Protein AF-A0A174K1Z5-F1 (afdb_monomer_lite)

Radius of gyration: 16.65 Å; chains: 1; bounding box: 45×36×42 Å

Foldseek 3Di:
DQKAADPLLVCLQPVPPQAAEWEWALPADVDPVANFKTWTDWEWEQPPDPDPVRHPPTAIFIFITHPNWTFTFGPDDDDDPDCDPVNVVVVVSHVPHYYDYAQGKHWYWYDYPVVGDTMTGIWTWHNQADRPHRGRTTTHHDDPVRSVVSVVSSVVSVVD

Structure (mmCIF, N/CA/C/O backbone):
data_AF-A0A174K1Z5-F1
#
_entry.id   AF-A0A174K1Z5-F1
#
loop_
_atom_site.group_PDB
_atom_site.id
_atom_site.type_symbol
_atom_site.label_atom_id
_atom_site.label_alt_id
_atom_site.label_comp_id
_atom_site.label_asym_id
_atom_site.label_entity_id
_atom_site.label_seq_id
_atom_site.pdbx_PDB_ins_code
_atom_site.Cartn_x
_atom_site.Cartn_y
_atom_site.Cartn_z
_atom_site.occupancy
_atom_site.B_iso_or_equiv
_atom_site.auth_seq_id
_atom_site.auth_comp_id
_atom_site.auth_asym_id
_atom_site.auth_atom_id
_atom_site.pdbx_PDB_model_num
ATOM 1 N N . MET A 1 1 ? -14.491 9.357 9.346 1.00 68.62 1 MET A N 1
ATOM 2 C CA . MET A 1 1 ? -13.026 9.572 9.478 1.00 68.62 1 MET A CA 1
ATOM 3 C C . MET A 1 1 ? -12.315 8.245 9.263 1.00 68.62 1 MET A C 1
ATOM 5 O O . MET A 1 1 ? -12.583 7.301 10.000 1.00 68.62 1 MET A O 1
ATOM 9 N N . ASN A 1 2 ? -11.408 8.173 8.286 1.00 88.94 2 ASN A N 1
ATOM 10 C CA . ASN A 1 2 ? -10.804 6.913 7.821 1.00 88.94 2 ASN A CA 1
ATOM 11 C C . ASN A 1 2 ? -9.561 6.502 8.617 1.00 88.94 2 ASN A C 1
ATOM 13 O O . ASN A 1 2 ? -8.623 5.923 8.075 1.00 88.94 2 ASN A O 1
ATOM 17 N N . ILE A 1 3 ? -9.545 6.850 9.905 1.00 95.75 3 ILE A N 1
ATOM 18 C CA . ILE A 1 3 ? -8.391 6.713 10.790 1.00 95.75 3 ILE A CA 1
ATOM 19 C C . ILE A 1 3 ? -8.693 5.681 11.874 1.00 95.75 3 ILE A C 1
ATOM 21 O O . ILE A 1 3 ? -9.756 5.711 12.500 1.00 95.75 3 ILE A O 1
ATOM 25 N N . ILE A 1 4 ? -7.736 4.791 12.108 1.00 94.50 4 ILE A N 1
ATOM 26 C CA . ILE A 1 4 ? -7.726 3.814 13.194 1.00 94.50 4 ILE A CA 1
ATOM 27 C C . ILE A 1 4 ? -6.511 4.121 14.070 1.00 94.50 4 ILE A C 1
ATOM 29 O O . ILE A 1 4 ? -5.374 4.043 13.608 1.00 94.50 4 ILE A O 1
ATOM 33 N N . SER A 1 5 ? -6.748 4.501 15.323 1.00 95.25 5 SER A N 1
ATOM 34 C CA . SER A 1 5 ? -5.702 4.932 16.265 1.00 95.25 5 SER A CA 1
ATOM 35 C C . SER A 1 5 ? -5.661 4.111 17.556 1.00 95.25 5 SER A C 1
ATOM 37 O O . SER A 1 5 ? -4.671 4.165 18.286 1.00 95.25 5 SER A O 1
ATOM 39 N N . GLU A 1 6 ? -6.708 3.337 17.845 1.00 94.81 6 GLU A N 1
ATOM 40 C CA . GLU A 1 6 ? -6.759 2.475 19.023 1.00 94.81 6 GLU A CA 1
ATOM 41 C C . GLU A 1 6 ? -5.840 1.254 18.824 1.00 94.81 6 GLU A C 1
ATOM 43 O O . GLU A 1 6 ? -5.759 0.675 17.741 1.00 94.81 6 GLU A O 1
ATOM 48 N N . ARG A 1 7 ? -5.100 0.878 19.871 1.00 92.12 7 ARG A N 1
ATOM 49 C CA . ARG A 1 7 ? -4.041 -0.139 19.831 1.00 92.12 7 ARG A CA 1
ATOM 50 C C . ARG A 1 7 ? -4.535 -1.507 19.355 1.00 92.12 7 ARG A C 1
ATOM 52 O O . ARG A 1 7 ? -3.858 -2.129 18.535 1.00 92.12 7 ARG A O 1
ATOM 59 N N . GLN A 1 8 ? -5.639 -2.007 19.904 1.00 91.12 8 GLN A N 1
ATOM 60 C CA . GLN A 1 8 ? -6.199 -3.310 19.538 1.00 91.12 8 GLN A CA 1
ATOM 61 C C . GLN A 1 8 ? -6.726 -3.292 18.102 1.00 91.12 8 GLN A C 1
ATOM 63 O O . GLN A 1 8 ? -6.499 -4.244 17.360 1.00 91.12 8 GLN A O 1
ATOM 68 N N . GLU A 1 9 ? -7.355 -2.197 17.674 1.00 93.81 9 GLU A N 1
ATOM 69 C CA . GLU A 1 9 ? -7.824 -2.036 16.295 1.00 93.81 9 GLU A CA 1
ATOM 70 C C . GLU A 1 9 ? -6.672 -1.999 15.287 1.00 93.81 9 GLU A C 1
ATOM 72 O O . GLU A 1 9 ? -6.730 -2.671 14.257 1.00 93.81 9 GLU A O 1
ATOM 77 N N . ILE A 1 10 ? -5.597 -1.267 15.600 1.00 94.62 10 ILE A N 1
ATOM 78 C CA . ILE A 1 10 ? -4.375 -1.248 14.785 1.00 94.62 10 ILE A CA 1
ATOM 79 C C . ILE A 1 10 ? -3.823 -2.671 14.643 1.00 94.62 10 ILE A C 1
ATOM 81 O O . ILE A 1 10 ? -3.542 -3.115 13.530 1.00 94.62 10 ILE A O 1
ATOM 85 N N . ALA A 1 11 ? -3.709 -3.407 15.754 1.00 91.44 11 ALA A N 1
ATOM 86 C CA . ALA A 1 11 ? -3.239 -4.789 15.735 1.00 91.44 11 ALA A CA 1
ATOM 87 C C . ALA A 1 11 ? -4.163 -5.701 14.905 1.00 91.44 11 ALA A C 1
ATOM 89 O O . ALA A 1 11 ? -3.672 -6.530 14.137 1.00 91.44 11 ALA A O 1
ATOM 90 N N . ALA A 1 12 ? -5.484 -5.519 15.006 1.00 92.00 12 ALA A N 1
ATOM 91 C CA . ALA A 1 12 ? -6.474 -6.277 14.246 1.00 92.00 12 ALA A CA 1
ATOM 92 C C . ALA A 1 12 ? -6.379 -6.033 12.729 1.00 92.00 12 ALA A C 1
ATOM 94 O O . ALA A 1 12 ? -6.565 -6.951 11.931 1.00 92.00 12 ALA A O 1
ATOM 95 N N . VAL A 1 13 ? -6.066 -4.811 12.306 1.00 93.06 13 VAL A N 1
ATOM 96 C CA . VAL A 1 13 ? -5.889 -4.504 10.881 1.00 93.06 13 VAL A CA 1
ATOM 97 C C . VAL A 1 13 ? -4.541 -5.003 10.365 1.00 93.06 13 VAL A C 1
ATOM 99 O O . VAL A 1 13 ? -4.497 -5.603 9.292 1.00 93.06 13 VAL A O 1
ATOM 102 N N . MET A 1 14 ? -3.456 -4.799 11.117 1.00 91.38 14 MET A N 1
ATOM 103 C CA . MET A 1 14 ? -2.105 -5.119 10.646 1.00 91.38 14 MET A CA 1
ATOM 104 C C . MET A 1 14 ? -1.784 -6.618 10.651 1.00 91.38 14 MET A C 1
ATOM 106 O O . MET A 1 14 ? -1.138 -7.103 9.726 1.00 91.38 14 MET A O 1
ATOM 110 N N . ASN A 1 15 ? -2.215 -7.365 11.672 1.00 86.56 15 ASN A N 1
ATOM 111 C CA . ASN A 1 15 ? -1.684 -8.714 11.916 1.00 86.56 15 ASN A CA 1
ATOM 112 C C . ASN A 1 15 ? -2.489 -9.845 11.265 1.00 86.56 15 ASN A C 1
ATOM 114 O O . ASN A 1 15 ? -2.021 -10.978 11.214 1.00 86.56 15 ASN A O 1
ATOM 118 N N . PHE A 1 16 ? -3.697 -9.572 10.769 1.00 81.56 16 PHE A N 1
ATOM 119 C CA . PHE A 1 16 ? -4.599 -10.613 10.260 1.00 81.56 16 PHE A CA 1
ATOM 120 C C . PHE A 1 16 ? -4.595 -10.755 8.732 1.00 81.56 16 PHE A C 1
ATOM 122 O O . PHE A 1 16 ? -5.429 -11.477 8.187 1.00 81.56 16 PHE A O 1
ATOM 129 N N . GLY A 1 17 ? -3.693 -10.057 8.033 1.00 80.12 17 GLY A N 1
ATOM 130 C CA . GLY A 1 17 ? -3.436 -10.236 6.599 1.00 80.12 17 GLY A CA 1
ATOM 131 C C . GLY A 1 17 ? -4.582 -9.865 5.647 1.00 80.12 17 GLY A C 1
ATOM 132 O O . GLY A 1 17 ? -4.434 -10.057 4.445 1.00 80.12 17 GLY A O 1
ATOM 133 N N . LYS A 1 18 ? -5.716 -9.333 6.140 1.00 91.25 18 LYS A N 1
ATOM 134 C CA . LYS A 1 18 ? -6.862 -8.947 5.291 1.00 91.25 18 LYS A CA 1
ATOM 135 C C . LYS A 1 18 ? -6.520 -7.772 4.369 1.00 91.25 18 LYS A C 1
ATOM 137 O O . LYS A 1 18 ? -6.958 -7.747 3.222 1.00 91.25 18 LYS A O 1
ATOM 142 N N . TYR A 1 19 ? -5.760 -6.804 4.875 1.00 94.88 19 TYR A N 1
ATOM 143 C CA . TYR A 1 19 ? -5.407 -5.588 4.148 1.00 94.88 19 TYR A CA 1
ATOM 144 C C . TYR A 1 19 ? -3.887 -5.497 4.007 1.00 94.88 19 TYR A C 1
ATOM 146 O O . TYR A 1 19 ? -3.192 -5.625 5.018 1.00 94.88 19 TYR A O 1
ATOM 154 N N . PRO A 1 20 ? -3.348 -5.246 2.800 1.00 95.81 20 PRO A N 1
ATOM 155 C CA . PRO A 1 20 ? -1.943 -4.897 2.649 1.00 95.81 20 PRO A CA 1
ATOM 156 C C . PRO A 1 20 ? -1.614 -3.666 3.497 1.00 95.81 20 PRO A C 1
ATOM 158 O O . PRO A 1 20 ? -2.368 -2.688 3.502 1.00 95.81 20 PRO A O 1
ATOM 161 N N . VAL A 1 21 ? -0.489 -3.719 4.208 1.00 96.12 21 VAL A N 1
ATOM 162 C CA . VAL A 1 21 ? -0.030 -2.631 5.076 1.00 96.12 21 VAL A CA 1
ATOM 163 C C . VAL A 1 21 ? 1.117 -1.898 4.396 1.00 96.12 21 VAL A C 1
ATOM 165 O O . VAL A 1 21 ? 2.124 -2.510 4.046 1.00 96.12 21 VAL A O 1
ATOM 168 N N . LEU A 1 22 ? 0.969 -0.587 4.223 1.00 96.75 22 LEU A N 1
ATOM 169 C CA . LEU A 1 22 ? 1.976 0.289 3.629 1.00 96.75 22 LEU A CA 1
ATOM 170 C C . LEU A 1 22 ? 2.496 1.241 4.708 1.00 96.75 22 LEU A C 1
ATOM 172 O O . LEU A 1 22 ? 1.729 2.025 5.258 1.00 96.75 22 LEU A O 1
ATOM 176 N N . GLY A 1 23 ? 3.781 1.169 5.039 1.00 95.81 23 GLY A N 1
ATOM 177 C CA . GLY A 1 23 ? 4.395 2.048 6.035 1.00 95.81 23 GLY A CA 1
ATOM 178 C C . GLY A 1 23 ? 4.717 3.432 5.475 1.00 95.81 23 GLY A C 1
ATOM 179 O O . GLY A 1 23 ? 5.210 3.548 4.349 1.00 95.81 23 GLY A O 1
ATOM 180 N N . LEU A 1 24 ? 4.483 4.459 6.285 1.00 95.56 24 LEU A N 1
ATOM 181 C CA . LEU A 1 24 ? 4.817 5.848 6.008 1.00 95.56 24 LEU A CA 1
ATOM 182 C C . LEU A 1 24 ? 5.461 6.460 7.258 1.00 95.56 24 LEU A C 1
ATOM 184 O O . LEU A 1 24 ? 4.767 6.826 8.210 1.00 95.56 24 LEU A O 1
ATOM 188 N N . ASP A 1 25 ? 6.791 6.556 7.250 1.00 93.44 25 ASP A N 1
ATOM 189 C CA . ASP A 1 25 ? 7.517 7.311 8.268 1.00 93.44 25 ASP A CA 1
ATOM 190 C C . ASP A 1 25 ? 7.366 8.805 7.972 1.00 93.44 25 ASP A C 1
ATOM 192 O O . ASP A 1 25 ? 7.945 9.324 7.019 1.00 93.44 25 ASP A O 1
ATOM 196 N N . MET A 1 26 ? 6.572 9.500 8.781 1.00 90.25 26 MET A N 1
ATOM 197 C CA . MET A 1 26 ? 6.269 10.921 8.596 1.00 90.25 26 MET A CA 1
ATOM 198 C C . MET A 1 26 ? 7.493 11.818 8.822 1.00 90.25 26 MET A C 1
ATOM 200 O O . MET A 1 26 ? 7.489 12.980 8.418 1.00 90.25 26 MET A O 1
ATOM 204 N N . SER A 1 27 ? 8.548 11.287 9.447 1.00 86.19 27 SER A N 1
ATOM 205 C CA . SER A 1 27 ? 9.831 11.973 9.598 1.00 86.19 27 SER A CA 1
ATOM 206 C C . SER A 1 27 ? 10.762 11.761 8.396 1.00 86.19 27 SER A C 1
ATOM 208 O O . SER A 1 27 ? 11.761 12.469 8.278 1.00 86.19 27 SER A O 1
ATOM 210 N N . ASN A 1 28 ? 10.462 10.818 7.494 1.00 82.12 28 ASN A N 1
ATOM 211 C CA . ASN A 1 28 ? 11.290 10.520 6.326 1.00 82.12 28 ASN A CA 1
ATOM 212 C C . ASN A 1 28 ? 10.975 11.465 5.156 1.00 82.12 28 ASN A C 1
ATOM 214 O O . ASN A 1 28 ? 10.281 11.097 4.206 1.00 82.12 28 ASN A O 1
ATOM 218 N N . LYS A 1 29 ? 11.499 12.693 5.231 1.00 81.50 29 LYS A N 1
ATOM 219 C CA . LYS A 1 29 ? 11.427 13.683 4.150 1.00 81.50 29 LYS A CA 1
ATOM 220 C C . LYS A 1 29 ? 12.706 13.614 3.305 1.00 81.50 29 LYS A C 1
ATOM 222 O O . LYS A 1 29 ? 13.738 14.119 3.742 1.00 81.50 29 LYS A O 1
ATOM 227 N N . PRO A 1 30 ? 12.687 12.989 2.114 1.00 76.50 30 PRO A N 1
ATOM 228 C CA . PRO A 1 30 ? 13.894 12.836 1.297 1.00 76.50 30 PRO A CA 1
ATOM 229 C C . PRO A 1 30 ? 14.388 14.160 0.702 1.00 76.50 30 PRO A C 1
ATOM 231 O O . PRO A 1 30 ? 15.555 14.260 0.328 1.00 76.50 30 PRO A O 1
ATOM 234 N N . TYR A 1 31 ? 13.522 15.173 0.630 1.00 76.44 31 TYR A N 1
ATOM 235 C CA . TYR A 1 31 ? 13.867 16.501 0.148 1.00 76.44 31 TYR A CA 1
ATOM 236 C C . TYR A 1 31 ? 13.525 17.539 1.213 1.00 76.44 31 TYR A C 1
ATOM 238 O O . TYR A 1 31 ? 12.359 17.856 1.432 1.00 76.44 31 TYR A O 1
ATOM 246 N N . ASN A 1 32 ? 14.555 18.093 1.852 1.00 65.81 32 ASN A N 1
ATOM 247 C CA . ASN A 1 32 ? 14.397 19.098 2.910 1.00 65.81 32 ASN A CA 1
ATOM 248 C C . ASN A 1 32 ? 13.700 20.382 2.425 1.00 65.81 32 ASN A C 1
ATOM 250 O O . ASN A 1 32 ? 13.182 21.140 3.235 1.00 65.81 32 ASN A O 1
ATOM 254 N N . GLU A 1 33 ? 13.700 20.628 1.114 1.00 66.88 33 GLU A N 1
ATOM 255 C CA . GLU A 1 33 ? 13.085 21.797 0.477 1.00 66.88 33 GLU A CA 1
ATOM 256 C C . GLU A 1 33 ? 11.570 21.627 0.248 1.00 66.88 33 GLU A C 1
ATOM 258 O O . GLU A 1 33 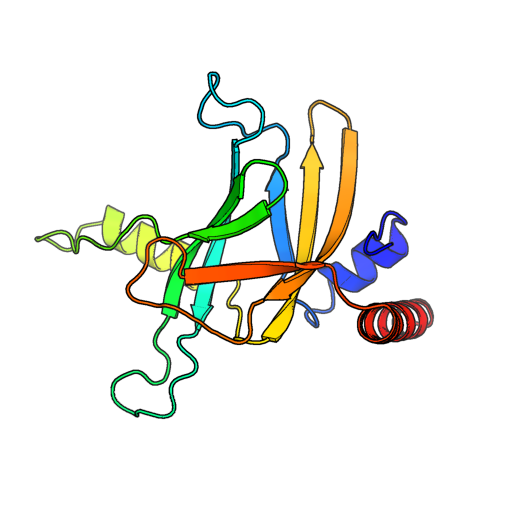? 10.872 22.609 0.008 1.00 66.88 33 GLU A O 1
ATOM 263 N N . TYR A 1 34 ? 11.047 20.398 0.353 1.00 66.25 34 TYR A N 1
ATOM 264 C CA . TYR A 1 34 ? 9.640 20.072 0.116 1.00 66.25 34 TYR A CA 1
ATOM 265 C C . TYR A 1 34 ? 9.016 19.468 1.372 1.00 66.25 34 TYR A C 1
ATOM 267 O O . TYR A 1 34 ? 8.942 18.252 1.545 1.00 66.25 34 TYR A O 1
ATOM 275 N N . ASP A 1 35 ? 8.517 20.336 2.249 1.00 68.44 35 ASP A N 1
ATOM 276 C CA . ASP A 1 35 ? 7.994 19.940 3.559 1.00 68.44 35 ASP A CA 1
ATOM 277 C C . ASP A 1 35 ? 6.824 18.945 3.516 1.00 68.44 35 ASP A C 1
ATOM 279 O O . ASP A 1 35 ? 6.586 18.248 4.506 1.00 68.44 35 ASP A O 1
ATOM 283 N N . ASN A 1 36 ? 6.118 18.859 2.387 1.00 80.00 36 ASN A N 1
ATOM 284 C CA . ASN A 1 36 ? 4.937 18.016 2.203 1.00 80.00 36 ASN A CA 1
ATOM 285 C C . ASN A 1 36 ? 5.192 16.773 1.340 1.00 80.00 36 ASN A C 1
ATOM 287 O O . ASN A 1 36 ? 4.230 16.078 1.016 1.00 80.00 36 ASN A O 1
ATOM 291 N N . PHE A 1 37 ? 6.450 16.504 0.970 1.00 89.06 37 PHE A N 1
ATOM 292 C CA . PHE A 1 37 ? 6.816 15.348 0.159 1.00 89.06 37 PHE A CA 1
ATOM 293 C C . PHE A 1 37 ? 7.428 14.245 1.025 1.00 89.06 37 PHE A C 1
ATOM 295 O O . PHE A 1 37 ? 8.496 14.413 1.619 1.00 89.06 37 PHE A O 1
ATOM 302 N N . ILE A 1 38 ? 6.759 13.097 1.090 1.00 91.75 38 ILE A N 1
ATOM 303 C CA . ILE A 1 38 ? 7.176 11.952 1.906 1.00 91.75 38 ILE A CA 1
ATOM 304 C C . ILE A 1 38 ? 7.216 10.709 1.025 1.00 91.75 38 ILE A C 1
ATOM 306 O O . ILE A 1 38 ? 6.262 10.412 0.305 1.00 91.75 38 ILE A O 1
ATOM 310 N N . VAL A 1 39 ? 8.306 9.946 1.128 1.00 93.12 39 VAL A N 1
ATOM 311 C CA . VAL A 1 39 ? 8.434 8.635 0.483 1.00 93.12 39 VAL A CA 1
ATOM 312 C C . VAL A 1 39 ? 8.317 7.555 1.548 1.00 93.12 39 VAL A C 1
ATOM 314 O O . VAL A 1 39 ? 9.132 7.456 2.468 1.00 93.12 39 VAL A O 1
ATOM 317 N N . GLY A 1 40 ? 7.259 6.763 1.424 1.00 93.50 40 GLY A N 1
ATOM 318 C CA . GLY A 1 40 ? 6.965 5.621 2.270 1.00 93.50 40 GLY A CA 1
ATOM 319 C C . GLY A 1 40 ? 7.548 4.318 1.729 1.00 93.50 40 GLY A C 1
ATOM 320 O O . GLY A 1 40 ? 8.573 4.272 1.053 1.00 93.50 40 GLY A O 1
ATOM 321 N N . SER A 1 41 ? 6.872 3.225 2.068 1.00 92.75 41 SER A N 1
ATOM 322 C CA . SER A 1 41 ? 7.315 1.865 1.760 1.00 92.75 41 SER A CA 1
ATOM 323 C C . SER A 1 41 ? 7.338 1.570 0.261 1.00 92.75 41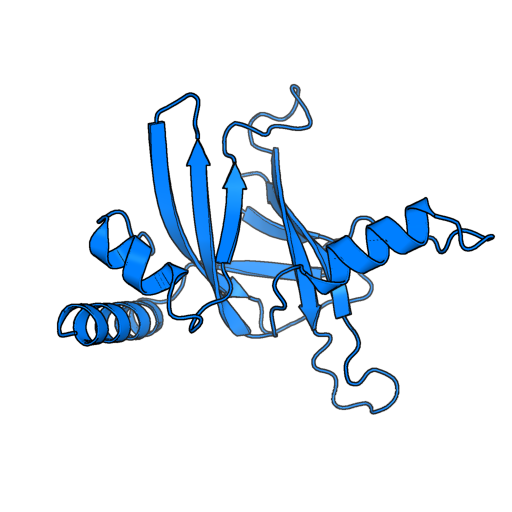 SER A C 1
ATOM 325 O O . SER A 1 41 ? 6.494 2.052 -0.499 1.00 92.75 41 SER A O 1
ATOM 327 N N . LYS A 1 42 ? 8.244 0.669 -0.134 1.00 94.19 42 LYS A N 1
ATOM 328 C CA . LYS A 1 42 ? 8.174 -0.016 -1.427 1.00 94.19 42 LYS A CA 1
ATOM 329 C C . LYS A 1 42 ? 6.921 -0.897 -1.485 1.00 94.19 42 LYS A C 1
ATOM 331 O O . LYS A 1 42 ? 6.547 -1.531 -0.497 1.00 94.19 42 LYS A O 1
ATOM 336 N N . VAL A 1 43 ? 6.296 -0.959 -2.653 1.00 95.31 43 VAL A N 1
ATOM 337 C CA . VAL A 1 43 ? 5.046 -1.682 -2.912 1.00 95.31 43 VAL A CA 1
ATOM 338 C C . VAL A 1 43 ? 5.022 -2.174 -4.354 1.00 95.31 43 VAL A C 1
ATOM 340 O O . VAL A 1 43 ? 5.528 -1.511 -5.260 1.00 95.31 43 VAL A O 1
ATOM 343 N N . ARG A 1 44 ? 4.426 -3.341 -4.589 1.00 94.94 44 ARG A N 1
ATOM 344 C CA . ARG A 1 44 ? 4.139 -3.843 -5.934 1.00 94.94 44 ARG A CA 1
ATOM 345 C C . ARG A 1 44 ? 2.691 -3.581 -6.284 1.00 94.94 44 ARG A C 1
ATOM 347 O O . ARG A 1 44 ? 1.798 -3.901 -5.507 1.00 94.94 44 ARG A O 1
ATOM 354 N N . VAL A 1 45 ? 2.462 -3.053 -7.478 1.00 95.12 45 VAL A N 1
ATOM 355 C CA . VAL A 1 45 ? 1.117 -2.844 -8.017 1.00 95.12 45 VAL A CA 1
ATOM 356 C C . VAL A 1 45 ? 0.877 -3.858 -9.122 1.00 95.12 45 VAL A C 1
ATOM 358 O O . VAL A 1 45 ? 1.589 -3.852 -10.130 1.00 95.12 45 VAL A O 1
ATOM 361 N N . ALA A 1 46 ? -0.103 -4.736 -8.929 1.00 94.56 46 ALA A N 1
ATOM 362 C CA . ALA A 1 46 ? -0.518 -5.692 -9.942 1.00 94.56 46 ALA A CA 1
ATOM 363 C C . ALA A 1 46 ? -1.094 -4.959 -11.155 1.00 94.56 46 ALA A C 1
ATOM 365 O O . ALA A 1 46 ? -1.816 -3.970 -11.029 1.00 94.56 46 ALA A O 1
ATOM 366 N N . TRP A 1 47 ? -0.767 -5.440 -12.352 1.00 91.62 47 TRP A N 1
ATOM 367 C CA . TRP A 1 47 ? -1.287 -4.839 -13.577 1.00 91.62 47 TRP A CA 1
ATOM 368 C C . TRP A 1 47 ? -2.770 -5.169 -13.798 1.00 91.62 47 TRP A C 1
ATOM 370 O O . TRP A 1 47 ? -3.424 -4.459 -14.559 1.00 91.62 47 TRP A O 1
ATOM 380 N N . ASP A 1 48 ? -3.278 -6.233 -13.157 1.00 87.50 48 ASP A N 1
ATOM 381 C CA . ASP A 1 48 ? -4.663 -6.730 -13.224 1.00 87.50 48 ASP A CA 1
ATOM 382 C C . ASP A 1 48 ? -5.241 -6.725 -14.653 1.00 87.50 48 ASP A C 1
ATOM 384 O O . ASP A 1 48 ? -6.397 -6.373 -14.906 1.00 87.50 48 ASP A O 1
ATOM 388 N N . ARG A 1 49 ? -4.406 -7.102 -15.628 1.00 82.56 49 ARG A N 1
ATOM 389 C CA . ARG A 1 49 ? -4.788 -7.174 -17.039 1.00 82.56 49 ARG A CA 1
ATOM 390 C C . ARG A 1 49 ? -5.349 -8.549 -17.360 1.00 82.56 49 ARG A C 1
ATOM 392 O O . ARG A 1 49 ? -4.799 -9.562 -16.955 1.00 82.56 49 ARG A O 1
ATOM 399 N N . LYS A 1 50 ? -6.394 -8.569 -18.190 1.00 81.94 50 LYS A N 1
ATOM 400 C CA . LYS A 1 50 ? -6.941 -9.804 -18.778 1.00 81.94 50 LYS A CA 1
ATOM 401 C C . LYS A 1 50 ? -6.081 -10.374 -19.914 1.00 81.94 50 LYS A C 1
ATOM 403 O O . LYS A 1 50 ? -6.404 -11.429 -20.441 1.00 81.94 50 LYS A O 1
ATOM 408 N N . ASP A 1 51 ? -5.051 -9.648 -20.346 1.00 84.12 51 ASP A N 1
ATOM 409 C CA . ASP A 1 51 ? -4.145 -10.078 -21.412 1.00 84.12 51 ASP A CA 1
ATOM 41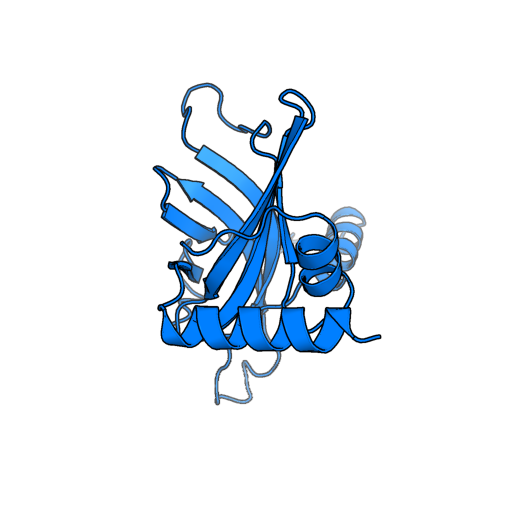0 C C . ASP A 1 51 ? -3.086 -11.035 -20.834 1.00 84.12 51 ASP A C 1
ATOM 412 O O . ASP A 1 51 ? -2.285 -10.587 -20.008 1.00 84.12 51 ASP A O 1
ATOM 416 N N . PRO A 1 52 ? -3.033 -12.305 -21.284 1.00 84.75 52 PRO A N 1
ATOM 417 C CA . PRO A 1 52 ? -2.116 -13.315 -20.750 1.00 84.75 52 PRO A CA 1
ATOM 418 C C . PRO A 1 52 ? -0.636 -12.927 -20.827 1.00 84.75 52 PRO A C 1
ATOM 420 O O . PRO A 1 52 ? 0.168 -13.394 -20.029 1.00 84.75 52 PRO A O 1
ATOM 423 N N . ARG A 1 53 ? -0.251 -12.045 -21.761 1.00 84.06 53 ARG A N 1
ATOM 424 C CA . ARG A 1 53 ? 1.142 -11.575 -21.892 1.00 84.06 53 ARG A CA 1
ATOM 425 C C . ARG A 1 53 ? 1.614 -10.768 -20.686 1.00 84.06 53 ARG A C 1
ATOM 427 O O . ARG A 1 53 ? 2.813 -10.612 -20.492 1.00 84.06 53 ARG A O 1
ATOM 434 N N . TRP A 1 54 ? 0.669 -10.217 -19.931 1.00 81.50 54 TRP A N 1
ATOM 435 C CA . TRP A 1 54 ? 0.911 -9.319 -18.807 1.00 81.50 54 TRP A CA 1
ATOM 436 C C . TRP A 1 54 ? 0.332 -9.866 -17.497 1.00 81.50 54 TRP A C 1
ATOM 438 O O . TRP A 1 54 ? 0.344 -9.174 -16.478 1.00 81.50 54 TRP A O 1
ATOM 448 N N . GLU A 1 55 ? -0.208 -11.084 -17.521 1.00 81.50 55 GLU A N 1
ATOM 449 C CA . GLU A 1 55 ? -0.760 -11.742 -16.345 1.00 81.50 55 GLU A CA 1
ATOM 450 C C . GLU A 1 55 ? 0.353 -12.019 -15.326 1.00 81.50 55 GLU A C 1
ATOM 452 O O . GLU A 1 55 ? 1.460 -12.428 -15.675 1.00 81.50 55 GLU A O 1
ATOM 457 N N . GLY A 1 56 ? 0.086 -11.722 -14.053 1.00 83.25 56 GLY A N 1
ATOM 458 C CA . GLY A 1 56 ? 1.076 -11.845 -12.979 1.00 83.25 56 GLY A CA 1
ATOM 459 C C . GLY A 1 56 ? 2.164 -10.763 -12.970 1.00 83.25 56 GLY A C 1
ATOM 460 O O . GLY A 1 56 ? 3.003 -10.762 -12.069 1.00 83.25 56 GLY A O 1
ATOM 461 N N . MET A 1 57 ? 2.155 -9.816 -13.916 1.00 89.06 57 MET A N 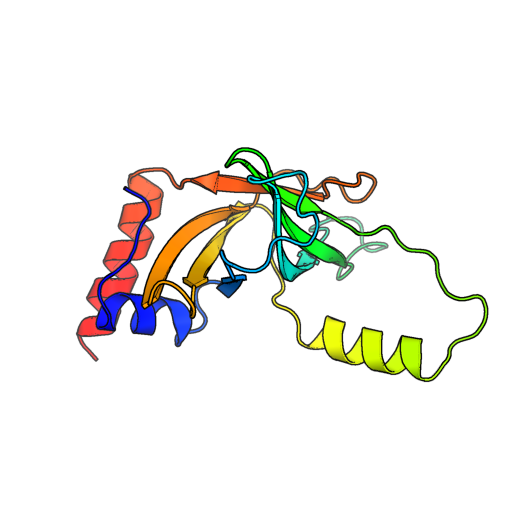1
ATOM 462 C CA . MET A 1 57 ? 3.115 -8.713 -13.915 1.00 89.06 57 MET A CA 1
ATOM 463 C C . MET A 1 57 ? 2.757 -7.632 -12.895 1.00 89.06 57 MET A C 1
ATOM 465 O O . MET A 1 57 ? 1.589 -7.329 -12.630 1.00 89.06 57 MET A O 1
ATOM 469 N N . THR A 1 58 ? 3.803 -7.023 -12.337 1.00 91.69 58 THR A N 1
ATOM 470 C CA . THR A 1 58 ? 3.687 -5.974 -11.324 1.00 91.69 58 THR A CA 1
ATOM 471 C C . THR A 1 58 ? 4.610 -4.808 -11.638 1.00 91.69 58 THR A C 1
ATOM 473 O O . THR A 1 58 ? 5.740 -5.017 -12.081 1.00 91.69 58 THR A O 1
ATOM 476 N N . SER A 1 59 ? 4.177 -3.590 -11.325 1.00 91.31 59 SER A N 1
ATOM 477 C CA . SER A 1 59 ? 5.062 -2.427 -11.264 1.00 91.31 59 SER A CA 1
ATOM 478 C C . SER A 1 59 ? 5.665 -2.300 -9.872 1.00 91.31 59 SER A C 1
ATOM 480 O O . SER A 1 59 ? 4.966 -2.465 -8.873 1.00 91.31 59 SER A O 1
ATOM 482 N N . ARG A 1 60 ? 6.960 -1.984 -9.812 1.00 91.38 60 ARG A N 1
ATOM 483 C CA . ARG A 1 60 ? 7.644 -1.601 -8.574 1.00 91.38 60 ARG A CA 1
ATOM 484 C C . ARG A 1 60 ? 7.348 -0.136 -8.301 1.00 91.38 60 ARG A C 1
ATOM 486 O O . ARG A 1 60 ? 7.614 0.699 -9.161 1.00 91.38 60 ARG A O 1
ATOM 493 N N . CYS A 1 61 ? 6.809 0.159 -7.132 1.00 94.38 61 CYS A N 1
ATOM 494 C CA . CYS A 1 61 ? 6.397 1.498 -6.748 1.00 94.38 61 CYS A CA 1
ATOM 495 C C . CYS A 1 61 ? 6.890 1.834 -5.341 1.00 94.38 61 CYS A C 1
ATOM 497 O O . CYS A 1 61 ? 7.214 0.950 -4.548 1.00 94.38 61 CYS A O 1
ATOM 499 N N . ASN A 1 62 ? 6.888 3.122 -5.026 1.00 94.81 62 ASN A N 1
ATOM 500 C CA . ASN A 1 62 ? 6.934 3.624 -3.663 1.00 94.81 62 ASN A CA 1
ATOM 501 C C . ASN A 1 62 ? 5.595 4.278 -3.336 1.00 94.81 62 ASN A C 1
ATOM 503 O O . ASN A 1 62 ? 4.974 4.892 -4.205 1.00 94.81 62 ASN A O 1
ATOM 507 N N . LEU A 1 63 ? 5.166 4.168 -2.081 1.00 96.69 63 LEU A N 1
ATOM 508 C CA . LEU A 1 63 ? 4.147 5.065 -1.556 1.00 96.69 63 LEU A CA 1
ATOM 509 C C . LEU A 1 63 ? 4.723 6.483 -1.525 1.00 96.69 63 LEU A C 1
ATOM 511 O O . LEU A 1 63 ? 5.763 6.706 -0.910 1.00 96.69 63 LEU A O 1
ATOM 515 N N . VAL A 1 64 ? 4.038 7.425 -2.153 1.00 95.50 64 VAL A N 1
ATOM 516 C CA . VAL A 1 64 ? 4.398 8.840 -2.152 1.00 95.50 64 VAL A CA 1
ATOM 517 C C . VAL A 1 64 ? 3.229 9.631 -1.594 1.00 95.50 64 VAL A C 1
ATOM 519 O O . VAL A 1 64 ? 2.067 9.357 -1.907 1.00 95.50 64 VAL A O 1
ATOM 522 N N . VAL A 1 65 ? 3.545 10.592 -0.732 1.00 94.75 65 VAL A N 1
ATOM 523 C CA . VAL A 1 65 ? 2.604 11.614 -0.287 1.00 94.75 65 VAL A CA 1
ATOM 524 C C . VAL A 1 65 ? 3.144 12.956 -0.730 1.00 94.75 65 VAL A C 1
ATOM 526 O O . VAL A 1 65 ? 4.254 13.310 -0.347 1.00 94.75 65 VAL A O 1
ATOM 529 N N . ASP A 1 66 ? 2.357 13.673 -1.522 1.00 92.44 66 ASP A N 1
ATOM 530 C CA . ASP A 1 66 ? 2.680 15.010 -2.010 1.00 92.44 66 ASP A CA 1
ATOM 531 C C . ASP A 1 66 ? 1.463 15.920 -1.834 1.00 92.44 66 ASP A C 1
ATOM 533 O O . ASP A 1 66 ? 0.364 15.604 -2.296 1.00 92.44 66 ASP A O 1
ATOM 537 N N . GLU A 1 67 ? 1.628 17.012 -1.087 1.00 89.75 67 GLU A N 1
ATOM 538 C CA . GLU A 1 67 ? 0.540 17.938 -0.726 1.00 89.75 67 GLU A CA 1
ATOM 539 C C . GLU A 1 67 ? -0.711 17.226 -0.157 1.00 89.75 67 GLU A C 1
ATOM 541 O O . GLU A 1 67 ? -1.856 17.591 -0.430 1.00 89.75 67 GLU A O 1
ATOM 546 N N . GLY A 1 68 ? -0.504 16.150 0.612 1.00 89.81 68 GLY A N 1
ATOM 547 C CA . GLY A 1 68 ? -1.579 15.337 1.192 1.00 89.81 68 GLY A CA 1
ATOM 548 C C . GLY A 1 68 ? -2.283 14.389 0.211 1.00 89.81 68 GLY A C 1
ATOM 549 O O . GLY A 1 68 ? -3.222 13.693 0.607 1.00 89.81 68 GLY A O 1
ATOM 550 N N . LYS A 1 69 ? -1.844 14.321 -1.049 1.00 94.94 69 LYS A N 1
ATOM 551 C CA . LYS A 1 69 ? -2.300 13.339 -2.041 1.00 94.94 69 LYS A CA 1
ATOM 552 C C . LYS A 1 69 ? -1.399 12.117 -1.991 1.00 94.94 69 LYS A C 1
ATOM 554 O O . LYS A 1 69 ? -0.187 12.243 -1.898 1.00 94.94 69 LYS A O 1
ATOM 559 N N . TYR A 1 70 ? -2.004 10.940 -2.084 1.00 97.31 70 TYR A N 1
ATOM 560 C CA . TYR A 1 70 ? -1.304 9.668 -1.963 1.00 97.31 70 TYR A CA 1
ATOM 561 C C . TYR A 1 70 ? -1.240 8.987 -3.329 1.00 97.31 70 TYR A C 1
ATOM 563 O O . TYR A 1 70 ? -2.272 8.778 -3.982 1.00 97.31 70 TYR A O 1
ATOM 571 N N . SER A 1 71 ? -0.043 8.596 -3.743 1.00 97.19 71 SER A N 1
ATOM 572 C CA . SER A 1 71 ? 0.219 7.903 -5.002 1.00 97.19 71 SER A CA 1
ATOM 573 C C . SER A 1 71 ? 1.141 6.706 -4.801 1.00 97.19 71 SER A C 1
ATOM 575 O O . SER A 1 71 ? 1.870 6.600 -3.815 1.00 97.19 71 SER A O 1
ATOM 577 N N . LEU A 1 72 ? 1.061 5.762 -5.736 1.00 97.19 72 LEU A N 1
ATOM 578 C CA . LEU A 1 72 ? 2.012 4.669 -5.880 1.00 97.19 72 LEU A CA 1
ATOM 579 C C . LEU A 1 72 ? 2.826 4.961 -7.136 1.00 97.19 72 LEU A C 1
ATOM 581 O O . LEU A 1 72 ? 2.367 4.707 -8.256 1.00 97.19 72 LEU A O 1
ATOM 585 N N . ASP A 1 73 ? 4.011 5.528 -6.938 1.00 95.44 73 ASP A N 1
ATOM 586 C CA . ASP A 1 73 ? 4.834 6.036 -8.028 1.00 95.44 73 ASP A CA 1
ATOM 587 C C . ASP A 1 73 ? 5.973 5.068 -8.341 1.00 95.44 73 ASP A C 1
ATOM 589 O O . ASP A 1 73 ? 6.660 4.574 -7.445 1.00 95.44 73 ASP A O 1
ATOM 593 N N . THR A 1 74 ? 6.175 4.769 -9.623 1.00 90.69 74 THR A N 1
ATOM 594 C CA . THR A 1 74 ? 7.332 3.998 -10.077 1.00 90.69 74 THR A CA 1
ATOM 595 C C . THR A 1 74 ? 8.565 4.902 -10.135 1.00 90.69 74 THR A C 1
ATOM 597 O O . THR A 1 74 ? 8.492 5.982 -10.721 1.00 90.69 74 THR A O 1
ATOM 600 N N . PRO A 1 75 ? 9.728 4.467 -9.616 1.00 82.75 75 PRO A N 1
ATOM 601 C CA . PRO A 1 75 ? 10.994 5.174 -9.819 1.00 82.75 75 PRO A CA 1
ATOM 602 C C . PRO A 1 75 ? 11.518 5.049 -11.266 1.00 82.75 75 PRO A C 1
ATOM 604 O O . PRO A 1 75 ? 12.649 5.432 -11.556 1.00 82.75 75 PRO A O 1
ATOM 607 N N . GLY A 1 76 ? 10.722 4.473 -12.173 1.00 71.94 76 GLY A N 1
ATOM 608 C CA . GLY A 1 76 ? 11.154 4.040 -13.492 1.00 71.94 76 GLY A CA 1
ATOM 609 C C . GLY A 1 76 ? 11.813 2.661 -13.446 1.00 71.94 76 GLY A C 1
ATOM 610 O O . GLY A 1 76 ? 12.191 2.140 -12.394 1.00 71.94 76 GLY A O 1
ATOM 611 N N . CYS A 1 77 ? 11.935 2.031 -14.612 1.00 61.31 77 CYS A N 1
ATOM 612 C CA . CYS A 1 77 ? 12.690 0.795 -14.763 1.00 61.31 77 CYS A CA 1
ATOM 613 C C . CYS A 1 77 ? 13.756 0.968 -15.846 1.00 61.31 77 CYS A C 1
ATOM 615 O O . CYS A 1 77 ? 13.460 0.937 -17.038 1.00 61.31 77 CYS A O 1
ATOM 617 N N . CYS A 1 78 ? 15.010 1.099 -15.427 1.00 58.09 78 CYS A N 1
ATOM 618 C CA . CYS A 1 78 ? 16.143 0.782 -16.283 1.00 58.09 78 CYS A CA 1
ATOM 619 C C . CYS A 1 78 ? 16.639 -0.594 -15.848 1.00 58.09 78 CYS A C 1
ATOM 621 O O . CYS A 1 78 ? 17.022 -0.775 -14.693 1.00 58.09 78 CYS A O 1
ATOM 623 N N . LEU A 1 79 ? 16.585 -1.579 -16.744 1.00 56.28 79 LEU A N 1
ATOM 624 C CA . LEU A 1 79 ? 17.296 -2.830 -16.508 1.00 56.28 79 LEU A CA 1
ATOM 625 C C . LEU A 1 79 ? 18.788 -2.517 -16.591 1.00 56.28 79 LEU A C 1
ATOM 627 O O . LEU A 1 79 ? 19.245 -1.944 -17.583 1.00 56.28 79 LEU A O 1
ATOM 631 N N . SER A 1 80 ? 19.540 -2.866 -15.547 1.00 64.00 80 SER A N 1
ATOM 632 C CA . SER A 1 80 ? 20.995 -2.846 -15.638 1.00 64.00 80 SER A CA 1
ATOM 633 C C . SER A 1 80 ? 21.419 -3.739 -16.806 1.00 64.00 80 SER A C 1
ATOM 635 O O . SER A 1 80 ? 20.933 -4.861 -16.951 1.00 64.00 80 SER A O 1
ATOM 637 N N . ALA A 1 81 ? 22.343 -3.261 -17.643 1.00 75.44 81 ALA A N 1
ATOM 638 C CA . ALA A 1 81 ? 22.866 -4.037 -18.770 1.00 75.44 81 ALA A CA 1
ATOM 639 C C . ALA A 1 81 ? 23.603 -5.316 -18.323 1.00 75.44 81 ALA A C 1
ATOM 641 O O . ALA A 1 81 ? 23.867 -6.201 -19.135 1.00 75.44 81 ALA A O 1
ATOM 642 N N . LYS A 1 82 ? 23.957 -5.413 -17.036 1.00 82.50 82 LYS A N 1
ATOM 643 C CA . LYS A 1 82 ? 24.562 -6.590 -16.412 1.00 82.50 82 LYS A CA 1
ATOM 644 C C . LYS A 1 82 ? 23.771 -6.928 -15.155 1.00 82.50 82 LYS A C 1
ATOM 646 O O . LYS A 1 82 ? 23.610 -6.058 -14.309 1.00 82.50 82 LYS A O 1
ATOM 651 N N . TYR A 1 83 ? 23.326 -8.174 -15.017 1.00 83.12 83 TYR A N 1
ATOM 652 C CA . TYR A 1 83 ? 22.701 -8.645 -13.782 1.00 83.12 83 TYR A CA 1
ATOM 653 C C . TYR A 1 83 ? 23.767 -8.791 -12.691 1.00 83.12 83 TYR A C 1
ATOM 655 O O . TYR A 1 83 ? 24.628 -9.6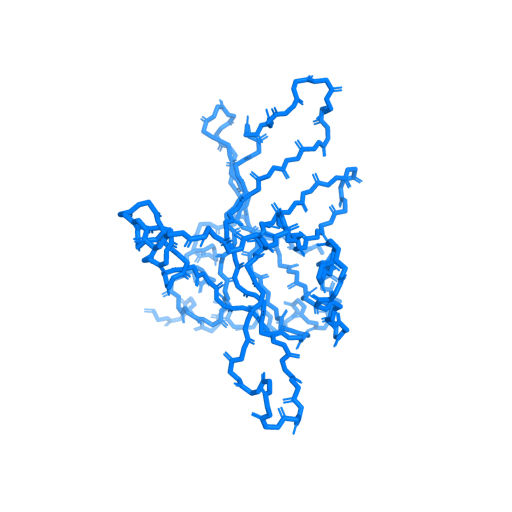70 -12.760 1.00 83.12 83 TYR A O 1
ATOM 663 N N . THR A 1 84 ? 23.760 -7.877 -11.730 1.00 88.25 84 THR A N 1
ATOM 664 C CA . THR A 1 84 ? 24.724 -7.797 -10.631 1.00 88.25 84 THR A CA 1
ATOM 665 C C . THR A 1 84 ? 24.117 -8.278 -9.314 1.00 88.25 84 THR A C 1
ATOM 667 O O . THR A 1 84 ? 22.913 -8.489 -9.193 1.00 88.25 84 THR A O 1
ATOM 670 N N . VAL A 1 85 ? 24.954 -8.402 -8.278 1.00 88.62 85 VAL A N 1
ATOM 671 C CA . VAL A 1 85 ? 24.492 -8.692 -6.909 1.00 88.62 85 VAL A CA 1
ATOM 672 C C . VAL A 1 85 ? 23.484 -7.646 -6.419 1.00 88.62 85 VAL A C 1
ATOM 674 O O . VAL A 1 85 ? 22.530 -8.002 -5.736 1.00 88.62 85 VAL A O 1
ATOM 677 N N . ASN A 1 86 ? 23.647 -6.376 -6.800 1.00 85.19 86 ASN A N 1
ATOM 678 C CA . ASN A 1 86 ? 22.708 -5.319 -6.418 1.00 85.19 86 ASN A CA 1
ATOM 679 C C . ASN A 1 86 ? 21.326 -5.529 -7.049 1.00 85.19 86 ASN A C 1
ATOM 681 O O . ASN A 1 86 ? 20.318 -5.276 -6.392 1.00 85.19 86 ASN A O 1
ATOM 685 N N . ASP A 1 87 ? 21.273 -6.027 -8.289 1.00 83.88 87 ASP A N 1
ATOM 686 C CA . ASP A 1 87 ? 20.013 -6.384 -8.943 1.00 83.88 87 ASP A CA 1
ATOM 687 C C . ASP A 1 87 ? 19.332 -7.539 -8.196 1.00 83.88 87 ASP A C 1
ATOM 689 O O . ASP A 1 87 ? 18.158 -7.438 -7.855 1.00 83.88 87 ASP A O 1
ATOM 693 N N . PHE A 1 88 ? 20.091 -8.579 -7.830 1.00 86.81 88 PHE A N 1
ATOM 694 C CA . PHE A 1 88 ? 19.579 -9.710 -7.049 1.00 86.81 88 PHE A CA 1
ATOM 695 C C . PHE A 1 88 ? 19.053 -9.300 -5.663 1.00 86.81 88 PHE A C 1
ATOM 697 O O . PHE A 1 88 ? 17.972 -9.726 -5.258 1.00 86.81 88 PHE A O 1
ATOM 704 N N . VAL A 1 89 ? 19.777 -8.440 -4.936 1.00 88.38 89 VAL A N 1
ATOM 705 C CA . VAL A 1 89 ? 19.311 -7.894 -3.647 1.00 88.38 89 VAL A CA 1
ATOM 706 C C . VAL A 1 89 ? 18.029 -7.088 -3.845 1.00 88.38 89 VAL A C 1
ATOM 708 O O . VAL A 1 89 ? 17.060 -7.287 -3.112 1.00 88.38 89 VAL A O 1
ATOM 711 N N . GLY A 1 90 ? 17.986 -6.238 -4.872 1.00 85.69 90 GLY A N 1
ATOM 712 C CA . GLY A 1 90 ? 16.786 -5.494 -5.231 1.00 85.69 90 GLY A CA 1
ATOM 713 C C . GLY A 1 90 ? 15.602 -6.411 -5.542 1.00 85.69 90 GLY A C 1
ATOM 714 O O . GLY A 1 90 ? 14.491 -6.148 -5.090 1.00 85.69 90 GLY A O 1
ATOM 715 N N . ASP A 1 91 ? 15.816 -7.504 -6.272 1.00 85.88 91 ASP A N 1
ATOM 716 C CA . ASP A 1 91 ? 14.781 -8.492 -6.583 1.00 85.88 91 ASP A CA 1
ATOM 717 C C . ASP A 1 91 ? 14.255 -9.192 -5.323 1.00 85.88 91 ASP A C 1
ATOM 719 O O . ASP A 1 91 ? 13.039 -9.332 -5.179 1.00 85.88 91 ASP A O 1
ATOM 723 N N . ILE A 1 92 ? 15.129 -9.555 -4.375 1.00 89.75 92 ILE A N 1
ATOM 724 C CA . ILE A 1 92 ? 14.724 -10.107 -3.070 1.00 89.75 92 ILE A CA 1
ATOM 725 C C . ILE A 1 92 ? 13.884 -9.096 -2.291 1.00 89.75 92 ILE A C 1
ATOM 727 O O . ILE A 1 92 ? 12.823 -9.450 -1.769 1.00 89.75 92 ILE A O 1
ATOM 731 N N . GLU A 1 93 ? 14.333 -7.843 -2.202 1.00 88.25 93 GLU A N 1
ATOM 732 C CA . GLU A 1 93 ? 13.569 -6.790 -1.532 1.00 88.25 93 GLU A CA 1
ATOM 733 C C . GLU A 1 93 ? 12.182 -6.662 -2.163 1.00 88.25 93 GLU A C 1
ATOM 735 O O . GLU A 1 93 ? 11.176 -6.713 -1.459 1.00 88.25 93 GLU A O 1
ATOM 740 N N . ASN A 1 94 ? 12.117 -6.591 -3.496 1.00 85.75 94 ASN A N 1
ATOM 741 C CA . ASN A 1 94 ? 10.865 -6.492 -4.239 1.00 85.75 94 ASN A CA 1
ATOM 742 C C . ASN A 1 94 ? 9.957 -7.708 -4.013 1.00 85.75 94 ASN A C 1
ATOM 744 O O . ASN A 1 94 ? 8.755 -7.529 -3.827 1.00 85.75 94 ASN A O 1
ATOM 748 N N . ALA A 1 95 ? 10.494 -8.928 -3.986 1.00 88.00 95 ALA A N 1
ATOM 749 C CA . ALA A 1 95 ? 9.713 -10.142 -3.747 1.00 88.00 95 ALA A CA 1
ATOM 750 C C . ALA A 1 95 ? 8.986 -10.117 -2.390 1.00 88.00 95 ALA A C 1
ATOM 752 O O . ALA A 1 95 ? 7.877 -10.640 -2.280 1.00 88.00 95 ALA A O 1
ATOM 753 N N . ASN A 1 96 ? 9.574 -9.453 -1.390 1.00 90.19 96 ASN A N 1
ATOM 754 C CA . ASN A 1 96 ? 9.019 -9.321 -0.042 1.00 90.19 96 ASN A CA 1
ATOM 755 C C . ASN A 1 96 ? 8.129 -8.081 0.150 1.00 90.19 96 ASN A C 1
ATOM 757 O O . ASN A 1 96 ? 7.544 -7.905 1.218 1.00 90.19 96 ASN A O 1
ATOM 761 N N . THR A 1 97 ? 8.001 -7.214 -0.858 1.00 92.50 97 THR A N 1
ATOM 762 C CA . THR A 1 97 ? 7.121 -6.041 -0.750 1.00 92.50 97 THR A CA 1
ATOM 763 C C . THR A 1 97 ? 5.639 -6.421 -0.827 1.00 92.50 97 THR A C 1
ATOM 765 O O . THR A 1 97 ? 5.280 -7.351 -1.572 1.00 92.50 97 THR A O 1
ATOM 768 N N . PRO A 1 98 ? 4.761 -5.673 -0.123 1.00 94.12 98 PRO A N 1
ATOM 769 C CA . PRO A 1 98 ? 3.316 -5.814 -0.249 1.00 94.12 98 PRO A CA 1
ATOM 770 C C . PRO A 1 98 ? 2.876 -5.719 -1.712 1.00 94.12 98 PRO A C 1
ATOM 772 O O . PRO A 1 98 ? 3.328 -4.838 -2.444 1.00 94.12 98 PRO A O 1
ATOM 775 N N . LEU A 1 99 ? 1.987 -6.620 -2.126 1.00 95.06 99 LEU A N 1
ATOM 776 C CA . LEU A 1 99 ? 1.323 -6.583 -3.426 1.00 95.06 99 LEU A CA 1
ATOM 777 C C . LEU A 1 99 ? -0.071 -5.982 -3.255 1.00 95.06 99 LEU A C 1
ATOM 779 O O . LEU A 1 99 ? -0.817 -6.399 -2.368 1.00 95.06 99 LEU A O 1
ATOM 783 N N . VAL A 1 100 ? -0.415 -5.023 -4.108 1.00 96.69 100 VAL A N 1
ATOM 784 C CA . VAL A 1 100 ? -1.740 -4.404 -4.138 1.00 96.69 100 VAL A CA 1
ATOM 785 C C . VAL A 1 100 ? -2.378 -4.528 -5.516 1.00 96.69 100 VAL A C 1
ATOM 787 O O . VAL A 1 100 ? -1.691 -4.504 -6.539 1.00 96.69 100 VAL A O 1
ATOM 790 N N . HIS A 1 101 ? -3.702 -4.624 -5.519 1.00 96.44 101 HIS A N 1
ATOM 791 C CA . HIS A 1 101 ? -4.542 -4.765 -6.704 1.00 96.44 101 HIS A CA 1
ATOM 792 C C . HIS A 1 101 ? -5.441 -3.543 -6.905 1.00 96.44 101 HIS A C 1
ATOM 794 O O . HIS A 1 101 ? -5.720 -2.777 -5.975 1.00 96.44 101 HIS A O 1
ATOM 800 N N . ALA A 1 102 ? -5.932 -3.371 -8.128 1.00 96.19 102 ALA A N 1
ATOM 801 C CA . ALA A 1 102 ? -6.864 -2.314 -8.484 1.00 96.19 102 ALA A CA 1
ATOM 802 C C . ALA A 1 102 ? -8.127 -2.365 -7.605 1.00 96.19 102 ALA A C 1
ATOM 804 O O . ALA A 1 102 ? -8.778 -3.400 -7.469 1.00 96.19 102 ALA A O 1
ATOM 805 N N . GLY A 1 103 ? -8.510 -1.233 -7.006 1.00 96.94 103 GLY A N 1
ATOM 806 C CA . GLY A 1 103 ? -9.704 -1.146 -6.155 1.00 96.94 103 GLY A CA 1
ATOM 807 C C . GLY A 1 103 ? -9.566 -1.744 -4.748 1.00 96.94 103 GLY A C 1
ATOM 808 O O . GLY A 1 103 ? -10.521 -1.647 -3.970 1.00 96.94 103 GLY A O 1
ATOM 809 N N . GLN A 1 104 ? -8.419 -2.338 -4.405 1.00 97.31 104 GLN A N 1
ATOM 810 C CA . GLN A 1 104 ? -8.192 -2.973 -3.107 1.00 97.31 104 GLN A CA 1
ATOM 811 C C . GLN A 1 104 ? -8.118 -1.939 -1.972 1.00 97.31 104 GLN A C 1
ATOM 813 O O . GLN A 1 104 ? -7.593 -0.838 -2.149 1.00 97.31 104 GLN A O 1
ATOM 818 N N . ILE A 1 105 ? -8.632 -2.305 -0.793 1.00 97.69 105 ILE A N 1
ATOM 819 C CA . ILE A 1 105 ? -8.447 -1.534 0.444 1.00 97.69 105 ILE A CA 1
ATOM 820 C C . ILE A 1 105 ? -7.073 -1.855 1.035 1.00 97.69 105 ILE A C 1
ATOM 822 O O . ILE A 1 105 ? -6.726 -3.023 1.206 1.00 97.69 105 ILE A O 1
ATOM 826 N N . VAL A 1 106 ? -6.329 -0.817 1.400 1.00 97.56 106 VAL A N 1
ATOM 827 C CA . VAL A 1 106 ? -5.015 -0.892 2.043 1.00 97.56 106 VAL A CA 1
ATOM 828 C C . VAL A 1 106 ? -5.020 -0.118 3.359 1.00 97.56 106 VAL A C 1
ATOM 830 O O . VAL A 1 106 ? -5.787 0.832 3.538 1.00 97.56 106 VAL A O 1
ATOM 833 N N . ALA A 1 107 ? -4.144 -0.514 4.279 1.00 97.44 107 ALA A N 1
ATOM 834 C CA . ALA A 1 107 ? -3.884 0.213 5.514 1.00 97.44 107 ALA A CA 1
ATOM 835 C C . ALA A 1 107 ? -2.564 0.979 5.386 1.00 97.44 107 ALA A C 1
ATOM 837 O O . ALA A 1 107 ? -1.494 0.374 5.332 1.00 97.44 107 ALA A O 1
ATOM 838 N N . VAL A 1 108 ? -2.620 2.310 5.357 1.00 97.56 108 VAL A N 1
ATOM 839 C CA . VAL A 1 108 ? -1.418 3.151 5.372 1.00 97.56 108 VAL A CA 1
ATOM 840 C C . VAL A 1 108 ? -1.040 3.448 6.819 1.00 97.56 108 VAL A C 1
ATOM 842 O O . VAL A 1 108 ? -1.697 4.241 7.498 1.00 97.56 108 VAL A O 1
ATOM 845 N N . ALA A 1 109 ? 0.010 2.792 7.300 1.00 97.06 109 ALA A N 1
ATOM 846 C CA . ALA A 1 109 ? 0.529 2.942 8.648 1.00 97.06 109 ALA A CA 1
ATOM 847 C C . ALA A 1 109 ? 1.401 4.192 8.747 1.00 97.06 109 ALA A C 1
ATOM 849 O O . ALA A 1 109 ? 2.569 4.183 8.363 1.00 97.06 109 ALA A O 1
ATOM 850 N N . HIS A 1 110 ? 0.813 5.257 9.279 1.00 96.62 110 HIS A N 1
ATOM 851 C CA . HIS A 1 110 ? 1.502 6.501 9.578 1.00 96.62 110 HIS A CA 1
ATOM 852 C C . HIS A 1 110 ? 2.203 6.358 10.916 1.00 96.62 110 HIS A C 1
ATOM 854 O O . HIS A 1 110 ? 1.575 5.967 11.905 1.00 96.62 110 HIS A O 1
ATOM 860 N N . TYR A 1 111 ? 3.489 6.680 10.964 1.00 95.75 111 TYR A N 1
ATOM 861 C CA . TYR A 1 111 ? 4.227 6.716 12.217 1.00 95.75 111 TYR A CA 1
ATOM 862 C C . TYR A 1 111 ? 5.334 7.764 12.190 1.00 95.75 111 TYR A C 1
ATOM 864 O O . TYR A 1 111 ? 5.869 8.094 11.140 1.00 95.75 111 TYR A O 1
ATOM 872 N N . SER A 1 112 ? 5.701 8.270 13.364 1.00 93.88 112 SER A N 1
ATOM 873 C CA . SER A 1 112 ? 6.928 9.039 13.557 1.00 93.88 112 SER A CA 1
ATOM 874 C C . SER A 1 112 ? 7.554 8.645 14.884 1.00 93.88 112 SER A C 1
ATOM 876 O O . SER A 1 112 ? 6.943 8.783 15.945 1.00 93.88 112 SER A O 1
ATOM 878 N N . ARG A 1 113 ? 8.803 8.172 14.841 1.00 89.12 113 ARG A N 1
ATOM 879 C CA . ARG A 1 113 ? 9.568 7.890 16.067 1.00 89.12 113 ARG A CA 1
ATOM 880 C C . ARG A 1 113 ? 9.943 9.169 16.807 1.00 89.12 113 ARG A C 1
ATOM 882 O O . ARG A 1 113 ? 10.005 9.156 18.029 1.00 89.12 113 ARG A O 1
ATOM 889 N N . GLN A 1 114 ? 10.174 10.249 16.064 1.00 89.56 114 GLN A N 1
ATOM 890 C CA . GLN A 1 114 ? 10.546 11.550 16.609 1.00 89.56 114 GLN A CA 1
ATOM 891 C C . GLN A 1 114 ? 9.406 12.169 17.425 1.00 89.56 114 GLN A C 1
ATOM 893 O O . GLN A 1 114 ? 9.656 12.705 18.500 1.00 89.56 114 GLN A O 1
ATOM 898 N N . PHE A 1 115 ? 8.167 12.068 16.934 1.00 89.06 115 PHE A N 1
ATOM 899 C CA . PHE A 1 115 ? 6.994 12.680 17.571 1.00 89.06 115 PHE A CA 1
ATOM 900 C C . PHE A 1 115 ? 6.157 11.694 18.402 1.00 89.06 115 PHE A C 1
ATOM 902 O O . PHE A 1 115 ? 5.239 12.100 19.106 1.00 89.06 115 PHE A O 1
ATOM 909 N N . GLY A 1 116 ? 6.462 10.392 18.348 1.00 91.88 116 GLY A N 1
ATOM 910 C CA . GLY A 1 116 ? 5.716 9.355 19.072 1.00 91.88 116 GLY A CA 1
ATOM 911 C C . GLY A 1 116 ? 4.326 9.058 18.491 1.00 91.88 116 GLY A C 1
ATOM 912 O O . GLY A 1 116 ? 3.499 8.422 19.150 1.00 91.88 116 GLY A O 1
ATOM 913 N N . GLU A 1 117 ? 4.063 9.497 17.261 1.00 93.62 117 GLU A N 1
ATOM 914 C CA . GLU A 1 117 ? 2.770 9.363 16.593 1.00 93.62 117 GLU A CA 1
ATOM 915 C C . GLU A 1 117 ? 2.639 8.023 15.871 1.00 93.62 117 GLU A C 1
ATOM 917 O O . GLU A 1 117 ? 3.603 7.504 15.301 1.00 93.62 117 GLU A O 1
ATOM 922 N N . LYS A 1 118 ? 1.424 7.462 15.891 1.00 95.88 118 LYS A N 1
ATOM 923 C CA . LYS A 1 118 ? 1.061 6.260 15.134 1.00 95.88 118 LYS A CA 1
ATOM 924 C C . LYS A 1 118 ? -0.443 6.178 14.900 1.00 95.88 118 LYS A C 1
ATOM 926 O O . LYS A 1 118 ? -1.220 6.352 15.837 1.00 95.88 118 LYS A O 1
ATOM 931 N N . PHE A 1 119 ? -0.843 5.872 13.674 1.00 96.81 119 PHE A N 1
ATOM 932 C CA . PHE A 1 119 ? -2.220 5.541 13.311 1.00 96.81 119 PHE A CA 1
ATOM 933 C C . PHE A 1 119 ? -2.254 4.852 11.944 1.00 96.81 119 PHE A C 1
ATOM 935 O O . PHE A 1 119 ? -1.308 4.935 11.162 1.00 96.81 119 PHE A O 1
ATOM 942 N N . LEU A 1 120 ? -3.358 4.181 11.632 1.00 97.06 120 LEU A N 1
ATOM 943 C CA . LEU A 1 120 ? -3.627 3.692 10.284 1.00 97.06 120 LEU A CA 1
ATOM 944 C C . LEU A 1 120 ? -4.617 4.625 9.603 1.00 97.06 120 LEU A C 1
ATOM 946 O O . LEU A 1 120 ? -5.628 5.001 10.197 1.00 97.06 120 LEU A O 1
ATOM 950 N N . ARG A 1 121 ? -4.356 4.945 8.340 1.00 97.19 121 ARG A N 1
ATOM 951 C CA . ARG A 1 121 ? -5.343 5.523 7.433 1.00 97.19 121 ARG A CA 1
ATOM 952 C C . ARG A 1 121 ? -5.768 4.448 6.444 1.00 97.19 121 ARG A C 1
ATOM 954 O O . ARG A 1 121 ? -4.934 3.912 5.717 1.00 97.19 121 ARG A O 1
ATOM 961 N N . MET A 1 122 ? -7.052 4.124 6.428 1.00 97.62 122 MET A N 1
ATOM 962 C CA . MET A 1 122 ? -7.600 3.156 5.483 1.00 97.62 122 MET A CA 1
ATOM 963 C C . MET A 1 122 ? -7.873 3.857 4.160 1.00 97.62 122 MET A C 1
ATOM 965 O O . MET A 1 122 ? -8.519 4.905 4.130 1.00 97.62 122 MET A O 1
ATOM 969 N N . MET A 1 123 ? -7.368 3.288 3.071 1.00 98.00 123 MET A N 1
ATOM 970 C CA . MET A 1 123 ? -7.455 3.897 1.747 1.00 98.00 123 MET A CA 1
ATOM 971 C C . MET A 1 123 ? -7.749 2.851 0.682 1.00 98.00 123 MET A C 1
ATOM 973 O O . MET A 1 123 ? -7.526 1.659 0.882 1.00 98.00 123 MET A O 1
ATOM 977 N N . ARG A 1 124 ? -8.234 3.300 -0.470 1.00 97.94 124 ARG A N 1
ATOM 978 C CA . ARG A 1 124 ? -8.517 2.467 -1.633 1.00 97.94 124 ARG A CA 1
ATOM 979 C C . ARG A 1 124 ? -7.559 2.781 -2.762 1.00 97.94 124 ARG A C 1
ATOM 981 O O . ARG A 1 124 ? -7.421 3.942 -3.147 1.00 97.94 124 ARG A O 1
ATOM 988 N N . VAL A 1 125 ? -6.965 1.738 -3.328 1.00 98.12 125 VAL A N 1
ATOM 989 C CA . VAL A 1 125 ? -6.212 1.819 -4.581 1.00 98.12 125 VAL A CA 1
ATOM 990 C C . VAL A 1 125 ? -7.168 2.160 -5.720 1.00 98.12 125 VAL A C 1
ATOM 992 O O . VAL A 1 125 ? -8.253 1.586 -5.824 1.00 98.12 125 VAL A O 1
ATOM 995 N N . SER A 1 126 ? -6.787 3.082 -6.600 1.00 97.06 126 SER A N 1
ATOM 996 C CA . SER A 1 126 ? -7.583 3.414 -7.780 1.00 97.06 126 SER A CA 1
ATOM 997 C C . SER A 1 126 ? -7.934 2.170 -8.602 1.00 97.06 126 SER A C 1
ATOM 999 O O . SER A 1 126 ? -7.122 1.269 -8.791 1.00 97.06 126 SER A O 1
ATOM 1001 N N . LYS A 1 127 ? -9.163 2.127 -9.131 1.00 95.12 127 LYS A N 1
ATOM 1002 C CA . LYS A 1 127 ? -9.599 1.053 -10.045 1.00 95.12 127 LYS A CA 1
ATOM 1003 C C . LYS A 1 127 ? -8.822 1.060 -11.365 1.00 95.12 127 LYS A C 1
ATOM 1005 O O . LYS A 1 127 ? -8.746 0.043 -12.041 1.00 95.12 127 LYS A O 1
ATOM 1010 N N . GLN A 1 128 ? -8.284 2.217 -11.741 1.00 92.12 128 GLN A N 1
ATOM 1011 C CA . GLN A 1 128 ? -7.414 2.374 -12.895 1.00 92.12 128 GLN A CA 1
ATOM 1012 C C . GLN A 1 128 ? -5.954 2.281 -12.453 1.00 92.12 128 GLN A C 1
ATOM 1014 O O . GLN A 1 128 ? -5.547 2.993 -11.532 1.00 92.12 128 GLN A O 1
ATOM 1019 N N . ILE A 1 129 ? -5.192 1.437 -13.149 1.00 92.75 129 ILE A N 1
ATOM 1020 C CA . ILE A 1 129 ? -3.750 1.255 -12.982 1.00 92.75 129 ILE A CA 1
ATOM 1021 C C . ILE A 1 129 ? -3.061 1.669 -14.286 1.00 92.75 129 ILE A C 1
ATOM 1023 O O . ILE A 1 129 ? -3.308 1.085 -15.343 1.00 92.75 129 ILE A O 1
ATOM 1027 N N . ASN A 1 130 ? -2.195 2.678 -14.219 1.00 90.44 130 ASN A N 1
ATOM 1028 C CA . ASN A 1 130 ? -1.495 3.251 -15.368 1.00 90.44 130 ASN A CA 1
ATOM 1029 C C . ASN A 1 130 ? -0.025 2.823 -15.365 1.00 90.44 130 ASN A C 1
ATOM 1031 O O . ASN A 1 130 ? 0.863 3.554 -14.940 1.00 90.44 130 ASN A O 1
ATOM 1035 N N . THR A 1 131 ? 0.253 1.621 -15.860 1.00 83.44 131 THR A N 1
ATOM 1036 C CA . THR A 1 131 ? 1.582 0.989 -15.747 1.00 83.44 131 THR A CA 1
ATOM 1037 C C . THR A 1 131 ? 2.686 1.655 -16.578 1.00 83.44 131 THR A C 1
ATOM 1039 O O . THR A 1 131 ? 3.854 1.318 -16.413 1.00 83.44 131 THR A O 1
ATOM 1042 N N . GLN A 1 132 ? 2.326 2.590 -17.462 1.00 82.25 132 GLN A N 1
ATOM 1043 C CA . GLN A 1 132 ? 3.244 3.359 -18.312 1.00 82.25 132 GLN A CA 1
ATOM 1044 C C . GLN A 1 132 ? 3.496 4.784 -17.796 1.00 82.25 132 GLN A C 1
ATOM 1046 O O . GLN A 1 132 ? 4.232 5.542 -18.422 1.00 82.25 132 GLN A O 1
ATOM 1051 N N . CYS A 1 133 ? 2.878 5.166 -16.679 1.00 87.19 133 CYS A N 1
ATOM 1052 C CA . CYS A 1 133 ? 3.037 6.481 -16.072 1.00 87.19 133 CYS A CA 1
ATOM 1053 C C . CYS A 1 133 ? 3.928 6.386 -14.831 1.00 87.19 133 CYS A C 1
ATOM 1055 O O . CYS A 1 133 ? 4.019 5.323 -14.218 1.00 87.19 133 CYS A O 1
ATOM 1057 N N . MET A 1 134 ? 4.544 7.509 -14.435 1.00 91.31 134 MET A N 1
ATOM 1058 C CA . MET A 1 134 ? 5.230 7.582 -13.138 1.00 91.31 134 MET A CA 1
ATOM 1059 C C . MET A 1 134 ? 4.253 7.268 -12.007 1.00 91.31 134 MET A C 1
ATOM 1061 O O . MET A 1 134 ? 4.511 6.376 -11.210 1.00 91.31 134 MET A O 1
ATOM 1065 N N . THR A 1 135 ? 3.085 7.910 -12.005 1.00 94.88 135 THR A N 1
ATOM 1066 C CA . THR A 1 135 ? 1.999 7.542 -11.097 1.00 94.88 135 THR A CA 1
ATOM 106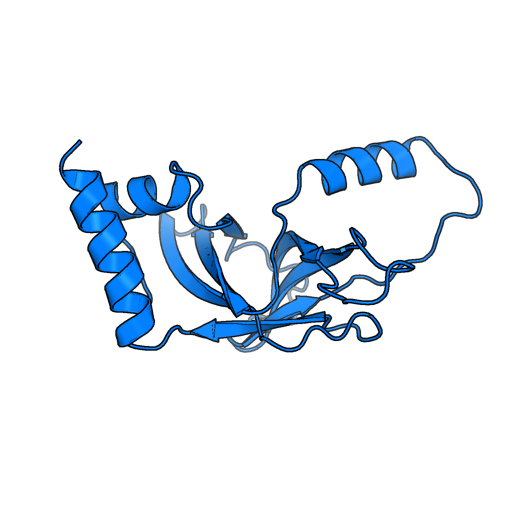7 C C . THR A 1 135 ? 1.231 6.356 -11.640 1.00 94.88 135 THR A C 1
ATOM 1069 O O . THR A 1 135 ? 0.413 6.478 -12.556 1.00 94.88 135 THR A O 1
ATOM 1072 N N . VAL A 1 136 ? 1.494 5.194 -11.048 1.00 95.44 136 VAL A N 1
ATOM 1073 C CA . VAL A 1 136 ? 0.876 3.931 -11.446 1.00 95.44 136 VAL A CA 1
ATOM 1074 C C . VAL A 1 136 ? -0.535 3.826 -10.879 1.00 95.44 136 VAL A C 1
ATOM 1076 O O . VAL A 1 136 ? -1.447 3.381 -11.576 1.00 95.44 136 VAL A O 1
ATOM 1079 N N . ALA A 1 137 ? -0.734 4.270 -9.638 1.00 97.12 137 ALA A N 1
ATOM 1080 C CA . ALA A 1 137 ? -2.037 4.301 -8.985 1.00 97.12 137 ALA A CA 1
ATOM 1081 C C . ALA A 1 137 ? -2.135 5.467 -7.998 1.00 97.12 137 ALA A C 1
ATOM 1083 O O . ALA A 1 137 ? -1.128 5.982 -7.519 1.00 97.12 137 ALA A O 1
ATOM 1084 N N . THR A 1 138 ? -3.364 5.851 -7.657 1.00 97.81 138 THR A N 1
ATOM 1085 C CA . THR A 1 138 ? -3.637 6.803 -6.569 1.00 97.81 138 THR A CA 1
ATOM 1086 C C . THR A 1 138 ? -4.316 6.082 -5.415 1.00 97.81 138 THR A C 1
ATOM 1088 O O . THR A 1 138 ? -5.027 5.098 -5.637 1.00 97.81 138 THR A O 1
ATOM 1091 N N . LEU A 1 139 ? -4.113 6.565 -4.190 1.00 98.06 139 LEU A N 1
ATOM 1092 C CA . LEU A 1 139 ? -4.870 6.120 -3.027 1.00 98.06 139 LEU A CA 1
ATOM 1093 C C . LEU A 1 139 ? -5.874 7.199 -2.639 1.00 98.06 139 LEU A C 1
ATOM 1095 O O . LEU A 1 139 ? -5.543 8.383 -2.573 1.00 98.06 139 LEU A O 1
ATOM 1099 N N . LYS A 1 140 ? -7.108 6.785 -2.364 1.00 97.06 140 LYS A N 1
ATOM 1100 C CA . LYS A 1 140 ? -8.167 7.683 -1.900 1.00 97.06 140 LYS A CA 1
ATOM 1101 C C . LYS A 1 140 ? -8.721 7.217 -0.571 1.00 97.06 140 LYS A C 1
ATOM 1103 O O . LYS A 1 140 ? -8.750 6.023 -0.288 1.00 97.06 140 LYS A O 1
ATOM 1108 N N . ASP A 1 141 ? -9.169 8.175 0.221 1.00 96.50 141 ASP A N 1
ATOM 1109 C CA . ASP A 1 141 ? -9.947 7.910 1.420 1.00 96.50 141 ASP A CA 1
ATOM 1110 C C . ASP A 1 141 ? -11.185 7.051 1.066 1.00 96.50 141 ASP A C 1
ATOM 1112 O O . ASP A 1 141 ? -11.820 7.253 0.030 1.00 96.50 141 ASP A O 1
ATOM 1116 N N . LEU A 1 142 ? -11.481 6.059 1.912 1.00 97.19 142 LEU A N 1
ATOM 1117 C CA . LEU A 1 142 ? -12.668 5.205 1.812 1.00 97.19 142 LEU A CA 1
ATOM 1118 C C . LEU A 1 142 ? -13.977 5.999 1.957 1.00 97.19 142 LEU A C 1
ATOM 1120 O O . LEU A 1 142 ? -14.011 7.018 2.654 1.00 97.19 142 LEU A O 1
ATOM 1124 N N . SER A 1 143 ? -15.056 5.494 1.350 1.00 95.69 143 SER A N 1
ATOM 1125 C CA . SER A 1 143 ? -16.417 5.951 1.672 1.00 95.69 143 SER A CA 1
ATOM 1126 C C . SER A 1 143 ? -16.855 5.467 3.062 1.00 95.69 143 SER A C 1
ATOM 1128 O O . SER A 1 143 ? -16.217 4.596 3.663 1.00 95.69 143 SER A O 1
ATOM 1130 N N . ASP A 1 144 ? -17.965 5.998 3.576 1.00 94.75 144 ASP A N 1
ATOM 1131 C CA . ASP A 1 144 ? -18.492 5.589 4.882 1.00 94.75 144 ASP A CA 1
ATOM 1132 C C . ASP A 1 144 ? -18.924 4.111 4.897 1.00 94.75 144 ASP A C 1
ATOM 1134 O O . ASP A 1 144 ? -18.669 3.401 5.871 1.00 94.75 144 ASP A O 1
ATOM 1138 N N . GLU A 1 145 ? -19.506 3.607 3.805 1.00 94.88 145 GLU A N 1
ATOM 1139 C CA . GLU A 1 145 ? -19.871 2.191 3.654 1.00 94.88 145 GLU A CA 1
ATOM 1140 C C . GLU A 1 145 ? -18.641 1.284 3.673 1.00 94.88 145 GLU A C 1
ATOM 1142 O O . GLU A 1 145 ? -18.631 0.228 4.306 1.00 94.88 145 GLU A O 1
ATOM 1147 N N . GLU A 1 146 ? -17.581 1.710 2.995 1.00 95.50 146 GLU A N 1
ATOM 1148 C CA . GLU A 1 146 ? -16.329 0.969 2.916 1.00 95.50 146 GLU A CA 1
ATOM 1149 C C . GLU A 1 146 ? -15.602 0.964 4.266 1.00 95.50 146 GLU A C 1
ATOM 1151 O O . GLU A 1 146 ? -15.074 -0.063 4.694 1.00 95.50 146 GLU A O 1
ATOM 1156 N N . MET A 1 147 ? -15.623 2.087 4.990 1.00 95.62 147 MET A N 1
ATOM 1157 C CA . MET A 1 147 ? -15.123 2.133 6.363 1.00 95.62 147 MET A CA 1
ATOM 1158 C C . MET A 1 147 ? -15.938 1.266 7.307 1.00 95.62 147 MET A C 1
ATOM 1160 O O . MET A 1 147 ? -15.356 0.654 8.204 1.00 95.62 147 MET A O 1
ATOM 1164 N N . LYS A 1 148 ? -17.260 1.199 7.132 1.00 95.19 148 LYS A N 1
ATOM 1165 C CA . LYS A 1 148 ? -18.109 0.317 7.932 1.00 95.19 148 LYS A CA 1
ATOM 1166 C C . LYS A 1 148 ? -17.670 -1.141 7.787 1.00 95.19 148 LYS A C 1
ATOM 1168 O O . LYS A 1 148 ? -17.510 -1.808 8.801 1.00 95.19 148 LYS A O 1
ATOM 1173 N N . GLU A 1 149 ? -17.351 -1.601 6.575 1.00 93.94 149 GLU A N 1
ATOM 1174 C CA . GLU A 1 149 ? -16.806 -2.952 6.357 1.00 93.94 149 GLU A CA 1
ATOM 1175 C C . GLU A 1 149 ? -15.505 -3.192 7.145 1.00 93.94 149 GLU A C 1
ATOM 1177 O O . GLU A 1 149 ? -15.300 -4.256 7.741 1.00 93.94 149 GLU A O 1
ATOM 1182 N N . VAL A 1 150 ? -14.616 -2.193 7.181 1.00 94.75 150 VAL A N 1
ATOM 1183 C CA . VAL A 1 150 ? -13.379 -2.277 7.967 1.00 94.75 150 VAL A CA 1
ATOM 1184 C C . VAL A 1 150 ? -13.686 -2.360 9.461 1.00 94.75 150 VAL A C 1
ATOM 1186 O O . VAL A 1 150 ? -13.090 -3.182 10.158 1.00 94.75 150 VAL A O 1
ATOM 1189 N N . ARG A 1 151 ? -14.619 -1.541 9.956 1.00 94.56 151 ARG A N 1
ATOM 1190 C CA . ARG A 1 151 ? -15.023 -1.523 11.369 1.00 94.56 151 ARG A CA 1
ATOM 1191 C C . ARG A 1 151 ? -15.675 -2.836 11.789 1.00 94.56 151 ARG A C 1
ATOM 1193 O O . ARG A 1 151 ? -15.283 -3.384 12.813 1.00 94.56 151 ARG A O 1
ATOM 1200 N N . ASP A 1 152 ? -16.571 -3.378 10.973 1.00 94.12 152 ASP A N 1
ATOM 1201 C CA . ASP A 1 152 ? -17.227 -4.663 11.227 1.00 94.12 152 ASP A CA 1
ATOM 1202 C C . ASP A 1 152 ? -16.198 -5.804 11.300 1.00 94.12 152 ASP A C 1
ATOM 1204 O O . ASP A 1 152 ? -16.262 -6.659 12.187 1.00 94.12 152 ASP A O 1
ATOM 1208 N N . PHE A 1 153 ? -15.189 -5.786 10.421 1.00 92.69 153 PHE A N 1
ATOM 1209 C CA . PHE A 1 153 ? -14.070 -6.729 10.485 1.00 92.69 153 PHE A CA 1
ATOM 1210 C C . PHE A 1 153 ? -13.267 -6.600 11.788 1.00 92.69 153 PHE A C 1
ATOM 1212 O O . PHE A 1 153 ? -12.947 -7.612 12.415 1.00 92.69 153 PHE A O 1
ATOM 1219 N N . VAL A 1 154 ? -12.935 -5.373 12.192 1.00 92.56 154 VAL A N 1
ATOM 1220 C CA . VAL A 1 154 ? -12.177 -5.108 13.422 1.00 92.56 154 VAL A CA 1
ATOM 1221 C C . VAL A 1 154 ? -12.959 -5.563 14.655 1.00 92.56 154 VAL A C 1
ATOM 1223 O O . VAL A 1 154 ? -12.408 -6.267 15.498 1.00 92.56 154 VAL A O 1
ATOM 1226 N N . GLU A 1 155 ? -14.247 -5.233 14.739 1.00 91.69 155 GLU A N 1
ATOM 1227 C CA . GLU A 1 155 ? -15.126 -5.655 15.834 1.00 91.69 155 GLU A CA 1
ATOM 1228 C C . GLU A 1 155 ? -15.266 -7.174 15.912 1.00 91.69 155 GLU A C 1
ATOM 1230 O O . GLU A 1 155 ? -15.218 -7.754 16.997 1.00 91.69 155 GLU A O 1
ATOM 1235 N N . TRP A 1 156 ? -15.382 -7.848 14.766 1.00 88.50 156 TRP A N 1
ATOM 1236 C CA . TRP A 1 156 ? -15.390 -9.306 14.732 1.00 88.50 156 TRP A CA 1
ATOM 1237 C C . TRP A 1 156 ? -14.080 -9.902 15.269 1.00 88.50 156 TRP A C 1
ATOM 1239 O O . TRP A 1 156 ? -14.116 -10.883 16.012 1.00 88.50 156 TRP A O 1
ATOM 1249 N N . ARG A 1 157 ? -12.929 -9.292 14.952 1.00 86.62 157 ARG A N 1
ATOM 1250 C CA . ARG A 1 157 ? -11.614 -9.746 15.431 1.00 86.62 157 ARG A CA 1
ATOM 1251 C C . ARG A 1 157 ? -11.378 -9.502 16.916 1.00 86.62 157 ARG A C 1
ATOM 1253 O O . ARG A 1 157 ? -10.724 -10.331 17.525 1.00 86.62 157 ARG A O 1
ATOM 1260 N N . LYS A 1 158 ? -11.939 -8.448 17.516 1.00 81.62 158 LYS A N 1
ATOM 1261 C CA . LYS A 1 158 ? -11.840 -8.202 18.972 1.00 81.62 158 LYS A CA 1
ATOM 1262 C C . LYS A 1 158 ? -12.483 -9.304 19.830 1.00 81.62 158 LYS A C 1
ATOM 1264 O O . LYS A 1 158 ? -12.256 -9.345 21.034 1.00 81.62 158 LYS A O 1
ATOM 1269 N N . ARG A 1 159 ? -13.318 -10.166 19.239 1.00 77.00 159 ARG A N 1
ATOM 1270 C CA . ARG A 1 159 ? -14.019 -11.257 19.940 1.00 77.00 159 ARG A CA 1
ATOM 1271 C C . ARG A 1 159 ? -13.177 -12.530 20.117 1.00 77.00 159 ARG A C 1
ATOM 1273 O O . ARG A 1 159 ? -13.676 -13.462 20.742 1.00 77.00 159 ARG A O 1
ATOM 1280 N N . TRP A 1 160 ? -11.964 -12.577 19.565 1.00 61.09 160 TRP A N 1
ATOM 1281 C CA . TRP A 1 160 ? -11.046 -13.723 19.579 1.00 61.09 160 TRP A CA 1
ATOM 1282 C C . TRP A 1 160 ? -9.649 -13.285 20.015 1.00 61.09 160 TRP A C 1
ATOM 1284 O O . TRP A 1 160 ? -8.942 -14.132 20.599 1.00 61.09 160 TRP A O 1
#

pLDDT: mean 89.59, std 8.73, range [56.28, 98.12]

Organism: NCBI:txid1150298

Sequence (160 aa):
MNIISERQEIAAVMNFGKYPVLGLDMSNKPYNEYDNFIVGSKVRVAWDRKDPRWEGMTSRCNLVVDEGKYSLDTPGCCLSAKYTVNDFVGDIENANTPLVHAGQIVAVAHYSRQFGEKFLRMMRVSKQINTQCMTVATLKDLSDEEMKEVRDFVEWRKRW

Secondary structure (DSSP, 8-state):
--EE-SHHHHHHHHHTSSS-EEEEETT--S-TT-TTEEEEEEEEEE---SSGGGTT-EEEEEEEEETTEEEEE----PPPSS--HHHHHHHHHHHTSPEE-TT-EEEEEEEETTTTEEEEEEEEE-S---TTSSEEEEEEEPPHHHHHHHHHHHHHHTT-